Protein AF-A0A4Y2LSI5-F1 (afdb_monomer_lite)

Sequence (113 aa):
MGDIHGRVCADTSVTRSIVGELMFNLLRERGVDFQKMEVTITLTDSSRTTMYAYTALVSIDIEGRTVSIDIVGRTMSIDIEGRTVSIDILALQKVKGNRTLLGTDFWKSLVMF

Secondary structure (DSSP, 8-state):
-------EEE-TT-SSEEE-HHHHHHHHHTTPPPEEEEEEEEPTTS-EEEEEEEEEEEEEE---SEEEEEETTEEEEEE-TT-EEEEEEEEETT-S---EEE-HHHHHHHH--

Foldseek 3Di:
DDDDDDDAAEDAPDAAWEAFPVVVVVCVVVPFDWDKDWDWDQDPVRDIDIDIKTKGKDKDWDCDQWDWDDDPNDTDIDGQHGDIFIGIYIYDPPDPDRHTYHYVRRVCRRPVD

Organism: Araneus ventricosus (NCBI:txid182803)

Radius of gyration: 14.71 Å; chains: 1; bounding box: 38×35×39 Å

Structure (mmCIF, N/CA/C/O backbone):
data_AF-A0A4Y2LSI5-F1
#
_entry.id   AF-A0A4Y2LSI5-F1
#
loop_
_atom_site.group_PDB
_atom_site.id
_atom_site.type_symbol
_atom_site.label_atom_id
_atom_site.label_alt_id
_atom_site.label_comp_id
_atom_site.label_asym_id
_atom_site.label_entity_id
_atom_site.label_seq_id
_atom_site.pdbx_PDB_ins_code
_atom_site.Cartn_x
_atom_site.Cartn_y
_atom_site.Cartn_z
_atom_site.occupancy
_atom_site.B_iso_or_equiv
_atom_site.auth_seq_id
_atom_site.auth_comp_id
_atom_site.auth_asym_id
_atom_site.auth_atom_id
_atom_site.pdbx_PDB_model_num
ATOM 1 N N . MET A 1 1 ? -21.289 -4.207 11.134 1.00 54.84 1 MET A N 1
ATOM 2 C CA . MET A 1 1 ? -20.538 -3.166 10.399 1.00 54.84 1 MET A CA 1
ATOM 3 C C . MET A 1 1 ? -20.578 -3.555 8.932 1.00 54.84 1 MET A C 1
ATOM 5 O O . MET A 1 1 ? -20.439 -4.738 8.676 1.00 54.84 1 MET A O 1
ATOM 9 N N . GLY A 1 2 ? -20.886 -2.633 8.016 1.00 67.69 2 GLY A N 1
ATOM 10 C CA . GLY A 1 2 ? -20.929 -2.944 6.577 1.00 67.69 2 GLY A CA 1
ATOM 11 C C . GLY A 1 2 ? -19.533 -2.977 5.951 1.00 67.69 2 GLY A C 1
ATOM 12 O O . GLY A 1 2 ? -18.589 -2.488 6.571 1.00 67.69 2 GLY A O 1
ATOM 13 N N . ASP A 1 3 ? -19.417 -3.496 4.730 1.00 76.62 3 ASP A N 1
ATOM 14 C CA . ASP A 1 3 ? -18.158 -3.598 3.973 1.00 76.62 3 ASP A CA 1
ATOM 15 C C . ASP A 1 3 ? -17.756 -2.268 3.315 1.00 76.62 3 ASP A C 1
ATOM 17 O O . ASP A 1 3 ? -18.579 -1.349 3.177 1.00 76.62 3 ASP A O 1
ATOM 21 N N . ILE A 1 4 ? -16.454 -2.050 3.054 1.00 79.06 4 ILE A N 1
ATOM 22 C CA . ILE A 1 4 ? -15.975 -0.838 2.355 1.00 79.06 4 ILE A CA 1
ATOM 23 C C . ILE A 1 4 ? -15.869 -1.197 0.881 1.00 79.06 4 ILE A C 1
ATOM 25 O O . ILE A 1 4 ? -15.027 -2.004 0.505 1.00 79.06 4 ILE A O 1
ATOM 29 N N . HIS A 1 5 ? -16.673 -0.546 0.045 1.00 80.44 5 HIS A N 1
ATOM 30 C CA . HIS A 1 5 ? -16.588 -0.703 -1.402 1.00 80.44 5 HIS A CA 1
ATOM 31 C C . HIS A 1 5 ? -15.809 0.465 -1.997 1.00 80.44 5 HIS A C 1
ATOM 33 O O . HIS A 1 5 ? -16.042 1.629 -1.661 1.00 80.44 5 HIS A O 1
ATOM 39 N N . GLY A 1 6 ? -14.880 0.168 -2.899 1.00 77.44 6 GLY A N 1
ATOM 40 C CA . GLY A 1 6 ? -14.061 1.181 -3.548 1.00 77.44 6 GLY A CA 1
ATOM 41 C C . GLY A 1 6 ? -13.508 0.701 -4.878 1.00 77.44 6 GLY A C 1
ATOM 42 O O . GLY A 1 6 ? -13.349 -0.492 -5.112 1.00 77.44 6 GLY A O 1
ATOM 43 N N . ARG A 1 7 ? -13.198 1.654 -5.760 1.00 80.88 7 ARG A N 1
ATOM 44 C CA . ARG A 1 7 ? -12.450 1.366 -6.986 1.00 80.88 7 ARG A CA 1
ATOM 45 C C . ARG A 1 7 ? -10.959 1.435 -6.701 1.00 80.88 7 ARG A C 1
ATOM 47 O O . ARG A 1 7 ? -10.491 2.362 -6.039 1.00 80.88 7 ARG A O 1
ATOM 54 N N . VAL A 1 8 ? -10.232 0.479 -7.253 1.00 81.50 8 VAL A N 1
ATOM 55 C CA . VAL A 1 8 ? -8.782 0.350 -7.121 1.00 81.50 8 VAL A CA 1
ATOM 56 C C . VAL A 1 8 ? -8.141 0.316 -8.504 1.00 81.50 8 VAL A C 1
ATOM 58 O O . VAL A 1 8 ? -8.786 -0.062 -9.483 1.00 81.50 8 VAL A O 1
ATOM 61 N N . CYS A 1 9 ? -6.881 0.727 -8.599 1.00 84.12 9 CYS A N 1
ATOM 62 C CA . CYS A 1 9 ? -6.089 0.590 -9.815 1.00 84.12 9 CYS A CA 1
ATOM 63 C C . CYS A 1 9 ? -5.084 -0.548 -9.646 1.00 84.12 9 CYS A C 1
ATOM 65 O O . CYS A 1 9 ? -4.321 -0.565 -8.685 1.00 84.12 9 CYS A O 1
ATOM 67 N N . ALA A 1 10 ? -5.063 -1.464 -10.607 1.00 80.25 10 ALA A N 1
ATOM 68 C CA . ALA A 1 10 ? -3.979 -2.415 -10.788 1.00 80.25 10 ALA A CA 1
ATOM 69 C C . ALA A 1 10 ? -2.706 -1.666 -11.200 1.00 80.25 10 ALA A C 1
ATOM 71 O O . ALA A 1 10 ? -2.712 -1.014 -12.243 1.00 80.25 10 ALA A O 1
ATOM 72 N N . ASP A 1 11 ? -1.632 -1.752 -10.416 1.00 81.88 11 ASP A N 1
ATOM 73 C CA . ASP A 1 11 ? -0.357 -1.126 -10.766 1.00 81.88 11 ASP A CA 1
ATOM 74 C C . ASP A 1 11 ? 0.804 -2.110 -10.580 1.00 81.88 11 ASP A C 1
ATOM 76 O O . ASP A 1 11 ? 1.323 -2.320 -9.484 1.00 81.88 11 ASP A O 1
ATOM 80 N N . THR A 1 12 ? 1.226 -2.732 -11.683 1.00 79.19 12 THR A N 1
ATOM 81 C CA . THR A 1 12 ? 2.337 -3.694 -11.691 1.00 79.19 12 THR A CA 1
ATOM 82 C C . THR A 1 12 ? 3.701 -3.029 -11.518 1.00 79.19 12 THR A C 1
ATOM 84 O O . THR A 1 12 ? 4.689 -3.731 -11.311 1.00 79.19 12 THR A O 1
ATOM 87 N N . SER A 1 13 ? 3.784 -1.696 -11.611 1.00 82.00 13 SER A N 1
ATOM 88 C CA . SER A 1 13 ? 5.030 -0.957 -11.391 1.00 82.00 13 SER A CA 1
ATOM 89 C C . SER A 1 13 ? 5.324 -0.723 -9.905 1.00 82.00 13 SER A C 1
ATOM 91 O O . SER A 1 13 ? 6.447 -0.360 -9.551 1.00 82.00 13 SER A O 1
ATOM 93 N N . VAL A 1 14 ? 4.350 -0.984 -9.022 1.00 80.12 14 VAL A N 1
ATOM 94 C CA . VAL A 1 14 ? 4.483 -0.797 -7.575 1.00 80.12 14 VAL A CA 1
ATOM 95 C C . VAL A 1 14 ? 4.636 -2.145 -6.872 1.00 80.12 14 VAL A C 1
ATOM 97 O O . VAL A 1 14 ? 3.900 -3.105 -7.102 1.00 80.12 14 VAL A O 1
ATOM 100 N N . THR A 1 15 ? 5.613 -2.231 -5.971 1.00 85.69 15 THR A N 1
ATOM 101 C CA . THR A 1 15 ? 5.899 -3.467 -5.230 1.00 85.69 15 THR A CA 1
ATOM 102 C C . THR A 1 15 ? 4.900 -3.748 -4.114 1.00 85.69 15 THR A C 1
ATOM 104 O O . THR A 1 15 ? 4.649 -4.915 -3.830 1.00 85.69 15 THR A O 1
ATOM 107 N N . ARG A 1 16 ? 4.331 -2.700 -3.506 1.00 86.69 16 ARG A N 1
ATOM 108 C CA . ARG A 1 16 ? 3.337 -2.800 -2.434 1.00 86.69 16 ARG A CA 1
ATOM 109 C C . ARG A 1 16 ? 2.033 -2.103 -2.781 1.00 86.69 16 ARG A C 1
ATOM 111 O O . ARG A 1 16 ? 2.037 -1.101 -3.491 1.00 86.69 16 ARG A O 1
ATOM 118 N N . SER A 1 17 ? 0.938 -2.583 -2.223 1.00 89.38 17 SER A N 1
ATOM 119 C CA . SER A 1 17 ? -0.365 -1.947 -2.352 1.00 89.38 17 SER A CA 1
ATOM 120 C C . SER A 1 17 ? -0.422 -0.666 -1.515 1.00 89.38 17 SER A C 1
ATOM 122 O O . SER A 1 17 ? 0.005 -0.638 -0.359 1.00 89.38 17 SER A O 1
ATOM 124 N N . ILE A 1 18 ? -0.923 0.417 -2.114 1.00 88.12 18 ILE A N 1
ATOM 125 C CA . ILE A 1 18 ? -0.976 1.753 -1.512 1.00 88.12 18 ILE A CA 1
ATOM 126 C C . ILE A 1 18 ? -2.422 2.215 -1.437 1.00 88.12 18 ILE A C 1
ATOM 128 O O . ILE A 1 18 ? -3.140 2.225 -2.433 1.00 88.12 18 ILE A O 1
ATOM 132 N N . VAL A 1 19 ? -2.845 2.663 -0.267 1.00 86.88 19 VAL A N 1
ATOM 133 C CA . VAL A 1 19 ? -4.195 3.159 -0.032 1.00 86.88 19 VAL A CA 1
ATOM 134 C C . VAL A 1 19 ? -4.214 4.684 -0.034 1.00 86.88 19 VAL A C 1
ATOM 136 O O . VAL A 1 19 ? -3.394 5.337 0.613 1.00 86.88 19 VAL A O 1
ATOM 139 N N . GLY A 1 20 ? -5.167 5.246 -0.782 1.00 85.44 20 GLY A N 1
ATOM 140 C CA . GLY A 1 20 ? -5.405 6.687 -0.827 1.00 85.44 20 GLY A CA 1
ATOM 141 C C . GLY A 1 20 ? -6.058 7.215 0.454 1.00 85.44 20 GLY A C 1
ATOM 142 O O . GLY A 1 20 ? -6.656 6.465 1.225 1.00 85.44 20 GLY A O 1
ATOM 143 N N . GLU A 1 21 ? -5.996 8.532 0.661 1.00 86.31 21 GLU A N 1
ATOM 144 C CA . GLU A 1 21 ? -6.428 9.190 1.906 1.00 86.31 21 GLU A CA 1
ATOM 145 C C . GLU A 1 21 ? -7.878 8.875 2.312 1.00 86.31 21 GLU A C 1
ATOM 147 O O . GLU A 1 21 ? -8.146 8.579 3.476 1.00 86.31 21 GLU A O 1
ATOM 152 N N . LEU A 1 22 ? -8.813 8.878 1.356 1.00 85.50 22 LEU A N 1
ATOM 153 C CA . LEU A 1 22 ? -10.223 8.579 1.627 1.00 85.50 22 LEU A CA 1
ATOM 154 C C . LEU A 1 22 ? -10.412 7.166 2.193 1.00 85.50 22 LEU A C 1
ATOM 156 O O . LEU A 1 22 ? -11.093 6.981 3.196 1.00 85.50 22 LEU A O 1
ATOM 160 N N . MET A 1 23 ? -9.777 6.175 1.574 1.00 85.62 23 MET A N 1
ATOM 161 C CA . MET A 1 23 ? -9.882 4.781 1.998 1.00 85.62 23 MET A CA 1
ATOM 162 C C . MET A 1 23 ? -9.143 4.547 3.324 1.00 85.62 23 MET A C 1
ATOM 164 O O . MET A 1 23 ? -9.640 3.824 4.182 1.00 85.62 23 MET A O 1
ATOM 168 N N . PHE A 1 24 ? -8.013 5.223 3.546 1.00 87.19 24 PHE A N 1
ATOM 169 C CA . PHE A 1 24 ? -7.324 5.222 4.838 1.00 87.19 24 PHE A CA 1
ATOM 170 C C . PHE A 1 24 ? -8.221 5.745 5.969 1.00 87.19 24 PHE A C 1
ATOM 172 O O . PHE A 1 24 ? -8.305 5.121 7.026 1.00 87.19 24 PHE A O 1
ATOM 179 N N . ASN A 1 25 ? -8.929 6.856 5.749 1.00 88.50 25 ASN A N 1
ATOM 180 C CA . ASN A 1 25 ? -9.848 7.404 6.745 1.00 88.50 25 ASN A CA 1
ATOM 181 C C . ASN A 1 25 ? -11.044 6.475 6.994 1.00 88.50 25 ASN A C 1
ATOM 183 O O . ASN A 1 25 ? -11.360 6.220 8.152 1.00 88.50 25 ASN A O 1
ATOM 187 N N . LEU A 1 26 ? -11.633 5.886 5.947 1.00 87.94 26 LEU A N 1
ATOM 188 C CA . LEU A 1 26 ? -12.725 4.913 6.096 1.00 87.94 26 LEU A CA 1
ATOM 189 C C . LEU A 1 26 ? -12.306 3.671 6.897 1.00 87.94 26 LEU A C 1
ATOM 191 O O . LEU A 1 26 ? -13.059 3.202 7.749 1.00 87.94 26 LEU A O 1
ATOM 195 N N . LEU A 1 27 ? -11.104 3.141 6.656 1.00 85.88 27 LEU A N 1
ATOM 196 C CA . LEU A 1 27 ? -10.567 2.004 7.414 1.00 85.88 27 LEU A CA 1
ATOM 197 C C . LEU A 1 27 ? -10.365 2.368 8.891 1.00 85.88 27 LEU A C 1
ATOM 199 O O . LEU A 1 27 ? -10.737 1.600 9.776 1.00 85.88 27 LEU A O 1
ATOM 203 N N . ARG A 1 28 ? -9.847 3.569 9.168 1.00 87.38 28 ARG A N 1
ATOM 204 C CA . ARG A 1 28 ? -9.682 4.079 10.538 1.00 87.38 28 ARG A CA 1
ATOM 205 C C . ARG A 1 28 ? -11.010 4.288 11.257 1.00 87.38 28 ARG A C 1
ATOM 207 O O . ARG A 1 28 ? -11.124 3.923 12.421 1.00 87.38 28 ARG A O 1
ATOM 214 N N . GLU A 1 29 ? -12.018 4.836 10.581 1.00 89.69 29 GLU A N 1
ATOM 215 C CA . GLU A 1 29 ? -13.376 4.989 11.127 1.00 89.69 29 GLU A CA 1
ATOM 216 C C . GLU A 1 29 ? -14.019 3.638 11.470 1.00 89.69 29 GLU A C 1
ATOM 218 O O . GLU A 1 29 ? -14.861 3.560 12.363 1.00 89.69 29 GLU A O 1
ATOM 223 N N . ARG A 1 30 ? -13.592 2.560 10.801 1.00 84.12 30 ARG A N 1
ATOM 224 C CA . ARG A 1 30 ? -14.000 1.181 11.104 1.00 84.12 30 ARG A CA 1
ATOM 225 C C . ARG A 1 30 ? -13.131 0.474 12.138 1.00 84.12 30 ARG A C 1
ATOM 227 O O . ARG A 1 30 ? -13.357 -0.702 12.399 1.00 84.12 30 ARG A O 1
ATOM 234 N N . GLY A 1 31 ? -12.189 1.184 12.754 1.00 86.38 31 GLY A N 1
ATOM 235 C CA . GLY A 1 31 ? -11.356 0.651 13.827 1.00 86.38 31 GLY A CA 1
ATOM 236 C C . GLY A 1 31 ? -10.205 -0.229 13.348 1.00 86.38 31 GLY A C 1
ATOM 237 O O . GLY A 1 31 ? -9.707 -1.032 14.127 1.00 86.38 31 GLY A O 1
ATOM 238 N N . VAL A 1 32 ? -9.780 -0.109 12.083 1.00 84.75 32 VAL A N 1
ATOM 239 C CA . VAL A 1 32 ? -8.535 -0.745 11.636 1.00 84.75 32 VAL A CA 1
ATOM 240 C C . VAL A 1 32 ? -7.355 -0.044 12.302 1.00 84.75 32 VAL A C 1
ATOM 242 O O . VAL A 1 32 ? -7.158 1.164 12.131 1.00 84.75 32 VAL A O 1
ATOM 245 N N . ASP A 1 33 ? -6.557 -0.821 13.028 1.00 85.62 33 ASP A N 1
ATOM 246 C CA . ASP A 1 33 ? -5.352 -0.338 13.687 1.00 85.62 33 ASP A CA 1
ATOM 247 C C . ASP A 1 33 ? -4.185 -0.275 12.702 1.00 85.62 33 ASP A C 1
ATOM 249 O O . ASP A 1 33 ? -3.751 -1.276 12.132 1.00 85.62 33 ASP A O 1
ATOM 253 N N . PHE A 1 34 ? -3.654 0.932 12.522 1.00 86.88 34 PHE A N 1
ATOM 254 C CA . PHE A 1 34 ? -2.516 1.182 11.651 1.00 86.88 34 PHE A CA 1
ATOM 255 C C . PHE A 1 34 ? -1.226 1.317 12.454 1.00 86.88 34 PHE A C 1
ATOM 257 O O . PHE A 1 34 ? -1.123 2.140 13.366 1.00 86.88 34 PHE A O 1
ATOM 264 N N . GLN A 1 35 ? -0.198 0.582 12.044 1.00 88.75 35 GLN A N 1
ATOM 265 C CA . GLN A 1 35 ? 1.147 0.719 12.587 1.00 88.75 35 GLN A CA 1
ATOM 266 C C . GLN A 1 35 ? 1.937 1.748 11.786 1.00 88.75 35 GLN A C 1
ATOM 268 O O . GLN A 1 35 ? 2.002 1.691 10.559 1.00 88.75 35 GLN A O 1
ATOM 273 N N . LYS A 1 36 ? 2.565 2.701 12.475 1.00 90.69 36 LYS A N 1
ATOM 274 C CA . LYS A 1 36 ? 3.472 3.657 11.839 1.00 90.69 36 LYS A CA 1
ATOM 275 C C . LYS A 1 36 ? 4.828 2.992 11.605 1.00 90.69 36 LYS A C 1
ATOM 277 O O . LYS A 1 36 ? 5.425 2.477 12.544 1.00 90.69 36 LYS A O 1
ATOM 282 N N . MET A 1 37 ? 5.334 3.065 10.381 1.00 87.81 37 MET A N 1
ATOM 283 C CA . MET A 1 37 ? 6.621 2.492 9.989 1.00 87.81 37 MET A CA 1
ATOM 284 C C . MET A 1 37 ? 7.395 3.454 9.085 1.00 87.81 37 MET A C 1
ATOM 286 O O . MET A 1 37 ? 6.808 4.261 8.367 1.00 87.81 37 MET A O 1
ATOM 290 N N . GLU A 1 38 ? 8.722 3.380 9.115 1.00 91.00 38 GLU A N 1
ATOM 291 C CA . GLU A 1 38 ? 9.584 4.051 8.145 1.00 91.00 38 GLU A CA 1
ATOM 292 C C . GLU A 1 38 ? 9.723 3.191 6.878 1.00 91.00 38 GLU A C 1
ATOM 294 O O . GLU A 1 38 ? 10.027 2.000 6.944 1.00 91.00 38 GLU A O 1
ATOM 299 N N . VAL A 1 39 ? 9.478 3.787 5.712 1.00 87.50 39 VAL A N 1
ATOM 300 C CA . VAL A 1 39 ? 9.543 3.113 4.413 1.00 87.50 39 VAL A CA 1
ATOM 301 C C . VAL A 1 39 ? 10.466 3.891 3.488 1.00 87.50 39 VAL A C 1
ATOM 303 O O . VAL A 1 39 ? 10.327 5.101 3.315 1.00 87.50 39 VAL A O 1
ATOM 306 N N . THR A 1 40 ? 11.384 3.178 2.841 1.00 90.50 40 THR A N 1
ATOM 307 C CA . THR A 1 40 ? 12.201 3.717 1.751 1.00 90.50 40 THR A CA 1
ATOM 308 C C . THR A 1 40 ? 11.573 3.350 0.413 1.00 90.50 40 THR A C 1
ATOM 310 O O . THR A 1 40 ? 11.528 2.178 0.038 1.00 90.50 40 THR A O 1
ATOM 313 N N . ILE A 1 41 ? 11.117 4.358 -0.324 1.00 85.69 41 ILE A N 1
ATOM 314 C CA . ILE A 1 41 ? 10.597 4.220 -1.684 1.00 85.69 41 ILE A CA 1
ATOM 315 C C . ILE A 1 41 ? 11.745 4.471 -2.655 1.00 85.69 41 ILE A C 1
ATOM 317 O O . ILE A 1 41 ? 12.461 5.462 -2.525 1.00 85.69 41 ILE A O 1
ATOM 321 N N . THR A 1 42 ? 11.920 3.571 -3.620 1.00 89.00 42 THR A N 1
ATOM 322 C CA . THR A 1 42 ? 12.826 3.785 -4.755 1.00 89.00 42 THR A CA 1
ATOM 323 C C . THR A 1 42 ? 11.974 4.144 -5.962 1.00 89.00 42 THR A C 1
ATOM 325 O O . THR A 1 42 ? 11.105 3.363 -6.346 1.00 89.00 42 THR A O 1
ATOM 328 N N . LEU A 1 43 ? 12.172 5.342 -6.503 1.00 83.44 43 LEU A N 1
ATOM 329 C CA . LEU A 1 43 ? 11.444 5.840 -7.666 1.00 83.44 43 LEU A CA 1
ATOM 330 C C . LEU A 1 43 ? 12.088 5.334 -8.966 1.00 83.44 43 LEU A C 1
ATOM 332 O O . LEU A 1 43 ? 13.178 4.761 -8.966 1.00 83.44 43 LEU A O 1
ATOM 336 N N . THR A 1 44 ? 11.409 5.547 -10.094 1.00 82.12 44 THR A N 1
ATOM 337 C CA . THR A 1 44 ? 11.869 5.102 -11.423 1.00 82.12 44 THR A CA 1
ATOM 338 C C . THR A 1 44 ? 13.176 5.759 -11.867 1.00 82.12 44 THR A C 1
ATOM 340 O O . THR A 1 44 ? 13.902 5.191 -12.673 1.00 82.12 44 THR A O 1
ATOM 343 N N . ASP A 1 45 ? 13.501 6.936 -11.332 1.00 89.06 45 ASP A N 1
ATOM 344 C CA . ASP A 1 45 ? 14.783 7.625 -11.530 1.00 89.06 45 ASP A CA 1
ATOM 345 C C . ASP A 1 45 ? 15.901 7.087 -10.612 1.00 89.06 45 ASP A C 1
ATOM 347 O O . ASP A 1 45 ? 16.974 7.676 -10.519 1.00 89.06 45 ASP A O 1
ATOM 351 N N . SER A 1 46 ? 15.657 5.961 -9.929 1.00 87.06 46 SER A N 1
ATOM 352 C CA . SER A 1 46 ? 16.532 5.352 -8.919 1.00 87.06 46 SER A CA 1
ATOM 353 C C . SER A 1 46 ? 16.770 6.211 -7.674 1.00 87.06 46 SER A C 1
ATOM 355 O O . SER A 1 46 ? 17.534 5.808 -6.791 1.00 87.06 46 SER A O 1
ATOM 357 N N . SER A 1 47 ? 16.104 7.364 -7.552 1.00 89.88 47 SER A N 1
ATOM 358 C CA . SER A 1 47 ? 16.151 8.151 -6.328 1.00 89.88 47 SER A CA 1
ATOM 359 C C . SER A 1 47 ? 15.455 7.396 -5.199 1.00 89.88 47 SER A C 1
ATOM 361 O O . SER A 1 47 ? 14.483 6.658 -5.397 1.00 89.88 47 SER 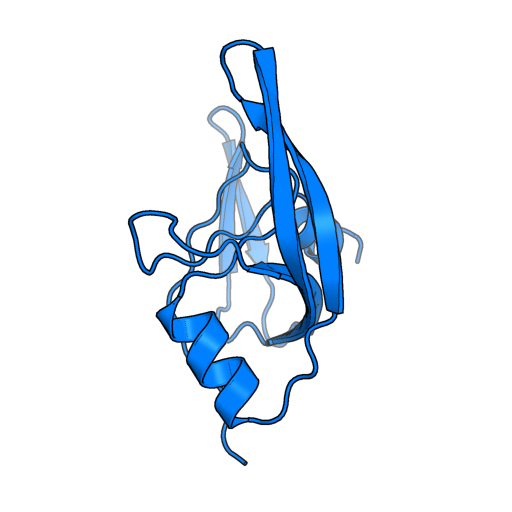A O 1
ATOM 363 N N . ARG A 1 48 ? 15.987 7.550 -3.986 1.00 89.25 48 ARG A N 1
ATOM 364 C CA . ARG A 1 48 ? 15.455 6.907 -2.786 1.00 89.25 48 ARG A CA 1
ATOM 365 C C . ARG A 1 48 ? 14.946 7.978 -1.849 1.00 89.25 48 ARG A C 1
ATOM 367 O O . ARG A 1 48 ? 15.696 8.864 -1.455 1.00 89.25 48 ARG A O 1
ATOM 374 N N . THR A 1 49 ? 13.681 7.868 -1.481 1.00 87.31 49 THR A N 1
ATOM 375 C CA . THR A 1 49 ? 13.056 8.754 -0.504 1.00 87.31 49 THR A CA 1
ATOM 376 C C . THR A 1 49 ? 12.592 7.923 0.675 1.00 87.31 49 THR A C 1
ATOM 378 O O . THR A 1 49 ? 11.829 6.972 0.507 1.00 87.31 49 THR A O 1
ATOM 381 N N . THR A 1 50 ? 13.048 8.285 1.868 1.00 88.06 50 THR A N 1
ATOM 382 C CA . THR A 1 50 ? 12.584 7.676 3.112 1.00 88.06 50 THR A CA 1
ATOM 383 C C . THR A 1 50 ? 11.494 8.547 3.720 1.00 88.06 50 THR A C 1
ATOM 385 O O . THR A 1 50 ? 11.655 9.761 3.840 1.00 88.06 50 THR A O 1
ATOM 388 N N . MET A 1 51 ? 10.364 7.940 4.073 1.00 86.69 51 MET A N 1
ATOM 389 C CA . MET A 1 51 ? 9.247 8.626 4.715 1.00 86.69 51 MET A CA 1
ATOM 390 C C . MET A 1 51 ? 8.528 7.704 5.697 1.00 86.69 51 MET A C 1
ATOM 392 O O . MET A 1 51 ? 8.662 6.485 5.635 1.00 86.69 51 MET A O 1
ATOM 396 N N . TYR A 1 52 ? 7.714 8.283 6.577 1.00 88.81 52 TYR A N 1
ATOM 397 C CA . TYR A 1 52 ? 6.815 7.499 7.415 1.00 88.81 52 TYR A CA 1
ATOM 398 C C . TYR A 1 52 ? 5.542 7.132 6.649 1.00 88.81 52 TYR A C 1
ATOM 400 O O . TYR A 1 52 ? 4.881 7.999 6.078 1.00 88.81 52 TYR A O 1
ATOM 408 N N . ALA A 1 53 ? 5.188 5.854 6.697 1.00 87.88 53 ALA A N 1
ATOM 409 C CA . ALA A 1 53 ? 3.940 5.297 6.204 1.00 87.88 53 ALA A CA 1
ATOM 410 C C . ALA A 1 53 ? 3.162 4.655 7.355 1.00 87.88 53 ALA A C 1
ATOM 412 O O . ALA A 1 53 ? 3.715 4.352 8.415 1.00 87.88 53 ALA A O 1
ATOM 413 N N . TYR A 1 54 ? 1.879 4.421 7.128 1.00 90.31 54 TYR A N 1
ATOM 414 C CA . TYR A 1 54 ? 1.054 3.590 7.993 1.00 90.31 54 TYR A CA 1
ATOM 415 C C . TYR A 1 54 ? 0.794 2.262 7.298 1.00 90.31 54 TYR A C 1
ATOM 417 O O . TYR A 1 54 ? 0.472 2.261 6.115 1.00 90.31 54 TYR A O 1
ATOM 425 N N . THR A 1 55 ? 0.929 1.154 8.016 1.00 88.94 55 THR A N 1
ATOM 426 C CA . THR A 1 55 ? 0.647 -0.185 7.501 1.00 88.94 55 THR A CA 1
ATOM 427 C C . THR A 1 55 ? -0.456 -0.845 8.306 1.00 88.94 55 THR A C 1
ATOM 429 O O . THR A 1 55 ? -0.524 -0.672 9.523 1.00 88.94 55 THR A O 1
ATOM 432 N N . ALA A 1 56 ? -1.319 -1.587 7.628 1.00 85.75 56 ALA A N 1
ATOM 433 C CA . ALA A 1 56 ? -2.316 -2.438 8.258 1.00 85.75 56 ALA A CA 1
ATOM 434 C C . ALA A 1 56 ? -2.580 -3.651 7.372 1.00 85.75 56 ALA A C 1
ATOM 436 O O . ALA A 1 56 ? -2.541 -3.542 6.144 1.00 85.75 56 ALA A O 1
ATOM 437 N N . LEU A 1 57 ? -2.897 -4.772 8.011 1.00 82.94 57 LEU A N 1
ATOM 438 C CA . LEU A 1 57 ? -3.375 -5.955 7.320 1.00 82.94 57 LEU A CA 1
ATOM 439 C C . LEU A 1 57 ? -4.877 -5.802 7.084 1.00 82.94 57 LEU A C 1
ATOM 441 O O . LEU A 1 57 ? -5.643 -5.581 8.023 1.00 82.94 57 LEU A O 1
ATOM 445 N N . VAL A 1 58 ? -5.291 -5.906 5.827 1.00 79.75 58 VAL A N 1
ATOM 446 C CA . VAL A 1 58 ? -6.698 -5.826 5.427 1.00 79.75 58 VAL A CA 1
ATOM 447 C C . VAL A 1 58 ? -7.063 -7.019 4.562 1.00 79.75 58 VAL A C 1
ATOM 449 O O . VAL A 1 58 ? -6.252 -7.499 3.769 1.00 79.75 58 VAL A O 1
ATOM 452 N N . SER A 1 59 ? -8.300 -7.481 4.704 1.00 80.69 59 SER A N 1
ATOM 453 C CA . SER A 1 59 ? -8.887 -8.467 3.802 1.00 80.69 59 SER A CA 1
ATOM 454 C C . SER A 1 59 ? -9.680 -7.744 2.725 1.00 80.69 59 SER A C 1
ATOM 456 O O . SER A 1 59 ? -10.521 -6.899 3.026 1.00 80.69 59 SER A O 1
ATOM 458 N N . ILE A 1 60 ? -9.388 -8.069 1.473 1.00 77.81 60 ILE A N 1
ATOM 459 C CA . ILE A 1 60 ? -10.091 -7.565 0.302 1.00 77.81 60 ILE A CA 1
ATOM 460 C C . ILE A 1 60 ? -10.920 -8.716 -0.233 1.00 77.81 60 ILE A C 1
ATOM 462 O O . ILE A 1 60 ? -10.360 -9.725 -0.662 1.00 77.81 60 ILE A O 1
ATOM 466 N N . ASP A 1 61 ? -12.236 -8.554 -0.200 1.00 78.25 61 ASP A N 1
ATOM 467 C CA . ASP A 1 61 ? -13.125 -9.416 -0.959 1.00 78.25 61 ASP A CA 1
ATOM 468 C C . ASP A 1 61 ? -13.305 -8.847 -2.364 1.00 78.25 61 ASP A C 1
ATOM 470 O O . ASP A 1 61 ? -13.418 -7.628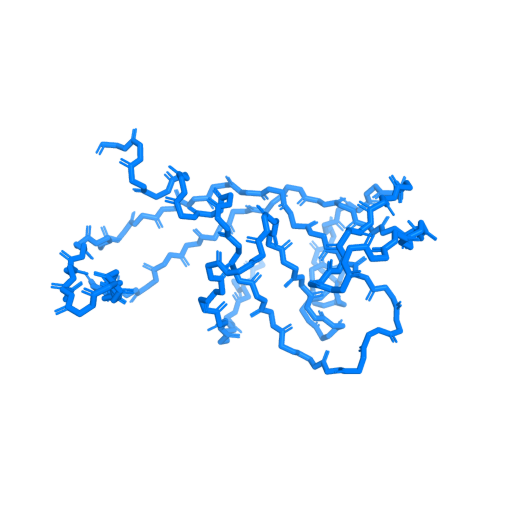 -2.544 1.00 78.25 61 ASP A O 1
ATOM 474 N N . ILE A 1 62 ? -13.260 -9.717 -3.369 1.00 74.81 62 ILE A N 1
ATOM 475 C CA . ILE A 1 62 ? -13.337 -9.294 -4.761 1.00 74.81 62 ILE A CA 1
ATOM 476 C C . ILE A 1 62 ? -14.666 -9.762 -5.349 1.00 74.81 62 ILE A C 1
ATOM 478 O O . ILE A 1 62 ? -14.811 -10.902 -5.778 1.00 74.81 62 ILE A O 1
ATOM 482 N N . GLU A 1 63 ? -15.621 -8.840 -5.458 1.00 70.06 63 GLU A N 1
ATOM 483 C CA . GLU A 1 63 ? -16.944 -9.096 -6.057 1.00 70.06 63 GLU A CA 1
ATOM 484 C C . GLU A 1 63 ? -16.922 -9.185 -7.604 1.00 70.06 63 GLU A C 1
ATOM 486 O O . GLU A 1 63 ? -17.945 -9.060 -8.278 1.00 70.06 63 GLU A O 1
ATOM 491 N N . GLY A 1 64 ? -15.749 -9.383 -8.209 1.00 63.53 64 GLY A N 1
ATOM 492 C CA . GLY A 1 64 ? -15.575 -9.515 -9.654 1.00 63.53 64 GLY A CA 1
ATOM 493 C C . GLY A 1 64 ? -15.396 -10.971 -10.068 1.00 63.53 64 GLY A C 1
ATOM 494 O O . GLY A 1 64 ? -14.634 -11.694 -9.445 1.00 63.53 64 GLY A O 1
ATOM 495 N N . ARG A 1 65 ? -16.037 -11.397 -11.164 1.00 56.03 65 ARG A N 1
ATOM 496 C CA . ARG A 1 65 ? -15.824 -12.742 -11.738 1.00 56.03 65 ARG A CA 1
ATOM 497 C C . ARG A 1 65 ? -14.476 -12.910 -12.425 1.00 56.03 65 ARG A C 1
ATOM 499 O O . ARG A 1 65 ? -13.990 -14.018 -12.563 1.00 56.03 65 ARG A O 1
ATOM 506 N N . THR A 1 66 ? -13.872 -11.844 -12.945 1.00 57.84 66 THR A N 1
ATOM 507 C CA . THR A 1 66 ? -12.664 -11.995 -13.764 1.00 57.84 66 THR A CA 1
ATOM 508 C C . THR A 1 66 ? -11.752 -10.794 -13.626 1.00 57.84 66 THR A C 1
ATOM 510 O O . THR A 1 66 ? -12.181 -9.656 -13.811 1.00 57.84 66 THR A O 1
ATOM 513 N N . VAL A 1 67 ? -10.473 -11.050 -13.362 1.00 64.88 67 VAL A N 1
ATOM 514 C CA . VAL A 1 67 ? -9.418 -10.038 -13.419 1.00 64.88 67 VAL A CA 1
ATOM 515 C C . VAL A 1 67 ? -8.593 -10.268 -14.674 1.00 64.88 67 VAL A C 1
ATOM 517 O O . VAL A 1 67 ? -8.036 -11.345 -14.873 1.00 64.88 67 VAL A O 1
ATOM 520 N N . SER A 1 68 ? -8.546 -9.257 -15.542 1.00 54.38 68 SER A N 1
ATOM 521 C CA . SER A 1 68 ? -7.746 -9.284 -16.768 1.00 54.38 68 SER A CA 1
ATOM 522 C C . SER A 1 68 ? -6.408 -8.600 -16.519 1.00 54.38 68 SER A C 1
ATOM 524 O O . SER A 1 68 ? -6.370 -7.421 -16.171 1.00 54.38 68 SER A O 1
ATOM 526 N N . ILE A 1 69 ? -5.321 -9.342 -16.695 1.00 54.62 69 ILE A N 1
ATOM 527 C CA . ILE A 1 69 ? -3.948 -8.866 -16.546 1.00 54.62 69 ILE A CA 1
ATOM 528 C C . ILE A 1 69 ? -3.330 -8.819 -17.940 1.00 54.62 69 ILE A C 1
ATOM 530 O O . ILE A 1 69 ? -3.265 -9.840 -18.621 1.00 54.62 69 ILE A O 1
ATOM 534 N N . ASP A 1 70 ? -2.876 -7.647 -18.374 1.00 41.81 70 ASP A N 1
ATOM 535 C CA . ASP A 1 70 ? -2.086 -7.522 -19.599 1.00 41.81 70 ASP A CA 1
ATOM 536 C C . ASP A 1 70 ? -0.600 -7.606 -19.244 1.00 41.81 70 ASP A C 1
ATOM 538 O O . ASP A 1 70 ? -0.048 -6.717 -18.593 1.00 41.81 70 ASP A O 1
ATOM 542 N N . ILE A 1 71 ? 0.040 -8.708 -19.632 1.00 45.12 71 ILE A N 1
ATOM 543 C CA . ILE A 1 71 ? 1.481 -8.896 -19.480 1.00 45.12 71 ILE A CA 1
ATOM 544 C C . ILE A 1 71 ? 2.080 -8.939 -20.880 1.00 45.12 71 ILE A C 1
ATOM 546 O O . ILE A 1 71 ? 1.977 -9.945 -21.581 1.00 45.12 71 ILE A O 1
ATOM 550 N N . VAL A 1 72 ? 2.743 -7.846 -21.270 1.00 50.72 72 VAL A N 1
ATOM 551 C CA . VAL A 1 72 ? 3.574 -7.774 -22.485 1.00 50.72 72 VAL A CA 1
ATOM 552 C C . VAL A 1 72 ? 2.794 -8.220 -23.739 1.00 50.72 72 VAL A C 1
ATOM 554 O O . VAL A 1 72 ? 3.256 -9.045 -24.526 1.00 50.72 72 VAL A O 1
ATOM 557 N N . GLY A 1 73 ? 1.573 -7.702 -23.917 1.00 43.81 73 GLY A N 1
ATOM 558 C CA . GLY A 1 73 ? 0.743 -7.960 -25.099 1.00 43.81 73 GLY A CA 1
ATOM 559 C C . GLY A 1 73 ? -0.005 -9.295 -25.078 1.00 43.81 73 GLY A C 1
ATOM 560 O O . GLY A 1 73 ? -0.579 -9.692 -26.094 1.00 43.81 73 GLY A O 1
ATOM 561 N N . ARG A 1 74 ? -0.013 -10.001 -23.941 1.00 37.88 74 ARG A N 1
ATOM 562 C CA . ARG A 1 74 ? -0.911 -11.129 -23.683 1.00 37.88 74 ARG A CA 1
ATOM 563 C C . ARG A 1 74 ? -1.841 -10.780 -22.535 1.00 37.88 74 ARG A C 1
ATOM 565 O O . ARG A 1 74 ? -1.417 -10.672 -21.386 1.00 37.88 74 ARG A O 1
ATOM 572 N N . THR A 1 75 ? -3.125 -10.676 -22.853 1.00 41.81 75 THR A N 1
ATOM 573 C CA . THR A 1 75 ? -4.183 -10.607 -21.851 1.00 41.81 75 THR A CA 1
ATOM 574 C C . THR A 1 75 ? -4.407 -11.997 -21.267 1.00 41.81 75 THR A C 1
ATOM 576 O O . THR A 1 75 ? -4.747 -12.936 -21.986 1.00 41.81 75 THR A O 1
ATOM 579 N N . MET A 1 76 ? -4.215 -12.127 -19.961 1.00 49.62 76 MET A N 1
ATOM 580 C CA . MET A 1 76 ? -4.541 -13.316 -19.188 1.00 49.62 76 MET A CA 1
ATOM 581 C C . MET A 1 76 ? -5.726 -12.984 -18.280 1.00 49.62 76 MET A C 1
ATOM 583 O O . MET A 1 76 ? -5.688 -12.001 -17.545 1.00 49.62 76 MET A O 1
ATOM 587 N N . SER A 1 77 ? -6.794 -13.773 -18.351 1.00 56.06 77 SER A N 1
ATOM 588 C CA . SER A 1 77 ? -7.977 -13.624 -17.501 1.00 56.06 77 SER A CA 1
ATOM 589 C C . SER A 1 77 ? -7.953 -14.668 -16.389 1.00 56.06 77 SER A C 1
ATOM 591 O O . SER A 1 77 ? -7.871 -15.860 -16.684 1.00 56.06 77 SER A O 1
ATOM 593 N N . ILE A 1 78 ? -8.047 -14.235 -15.135 1.00 64.19 78 ILE A N 1
ATOM 594 C CA . ILE A 1 78 ? -8.139 -15.122 -13.970 1.00 64.19 78 ILE A CA 1
ATOM 595 C C . ILE A 1 78 ? -9.554 -15.032 -13.411 1.00 64.19 78 ILE A C 1
ATOM 597 O O . ILE A 1 78 ? -10.030 -13.929 -13.133 1.00 64.19 78 ILE A O 1
ATOM 601 N N . ASP A 1 79 ? -10.205 -16.184 -13.253 1.00 66.81 79 ASP A N 1
ATOM 602 C CA . ASP A 1 79 ? -11.463 -16.297 -12.520 1.00 66.81 79 ASP A CA 1
ATOM 603 C C . ASP A 1 79 ? -11.182 -16.274 -11.015 1.00 66.81 79 ASP A C 1
ATOM 605 O O . ASP A 1 79 ? -10.333 -17.010 -10.502 1.00 66.81 79 ASP A O 1
ATOM 609 N N . ILE A 1 80 ? -11.851 -15.361 -10.326 1.00 70.19 80 ILE A N 1
ATOM 610 C CA . ILE A 1 80 ? -11.614 -15.058 -8.916 1.00 70.19 80 ILE A CA 1
ATOM 611 C C . ILE A 1 80 ? -12.925 -14.961 -8.127 1.00 70.19 80 ILE A C 1
ATOM 613 O O . ILE A 1 80 ? -12.922 -14.393 -7.036 1.00 70.19 80 ILE A O 1
ATOM 617 N N . GLU A 1 81 ? -14.027 -15.501 -8.667 1.00 66.50 81 GLU A N 1
ATOM 618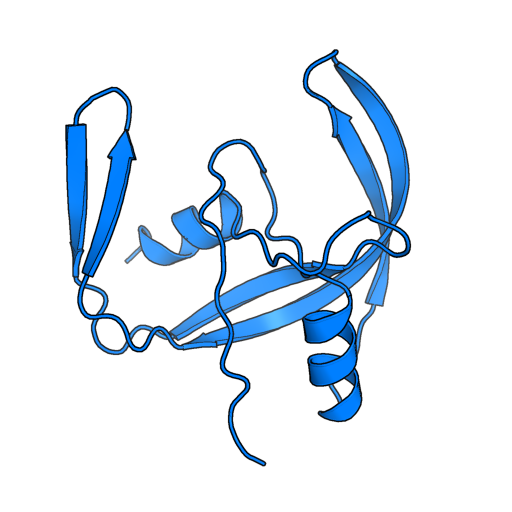 C CA . GLU A 1 81 ? -15.345 -15.476 -8.021 1.00 66.50 81 GLU A CA 1
ATOM 619 C C . GLU A 1 81 ? -15.245 -15.972 -6.562 1.00 66.50 81 GLU A C 1
ATOM 621 O O . GLU A 1 81 ? -14.841 -17.105 -6.295 1.00 66.50 81 GLU A O 1
ATOM 626 N N . GLY A 1 82 ? -15.557 -15.086 -5.605 1.00 63.91 82 GLY A N 1
ATOM 627 C CA . GLY A 1 82 ? -15.551 -15.390 -4.169 1.00 63.91 82 GLY A CA 1
ATOM 628 C C . GLY A 1 82 ? -14.169 -15.500 -3.512 1.00 63.91 82 GLY A C 1
ATOM 629 O O . GLY A 1 82 ? -14.032 -16.202 -2.509 1.00 63.91 82 GLY A O 1
ATOM 630 N N . ARG A 1 83 ? -13.126 -14.856 -4.059 1.00 72.69 83 ARG A N 1
ATOM 631 C CA . ARG A 1 83 ? -11.793 -14.837 -3.432 1.00 72.69 83 ARG A CA 1
ATOM 632 C C . ARG A 1 83 ? -11.620 -13.658 -2.474 1.00 72.69 83 ARG A C 1
ATOM 634 O O . ARG A 1 83 ? -11.579 -12.503 -2.894 1.00 72.69 83 ARG A O 1
ATOM 641 N N . THR A 1 84 ? -11.366 -13.982 -1.207 1.00 72.75 84 THR A N 1
ATOM 642 C CA . THR A 1 84 ? -10.853 -13.039 -0.209 1.00 72.75 84 THR A CA 1
ATOM 643 C C . THR A 1 84 ? -9.330 -13.129 -0.127 1.00 72.75 84 THR A C 1
ATOM 645 O O . THR A 1 84 ? -8.769 -14.212 0.037 1.00 72.75 84 THR A O 1
ATOM 648 N N . VAL A 1 85 ? -8.650 -11.986 -0.207 1.00 77.19 85 VAL A N 1
ATOM 649 C CA . VAL A 1 85 ? -7.186 -11.889 -0.159 1.00 77.19 85 VAL A CA 1
ATOM 650 C C . VAL A 1 85 ? -6.774 -10.968 0.984 1.00 77.19 85 VAL A C 1
ATOM 652 O O . VAL A 1 85 ? -7.210 -9.820 1.042 1.00 77.19 85 VAL A O 1
ATOM 655 N N . SER A 1 86 ? -5.911 -11.446 1.880 1.00 78.88 86 SER A N 1
ATOM 656 C CA . SER A 1 86 ? -5.321 -10.612 2.930 1.00 78.88 86 SER A CA 1
ATOM 657 C C . SER A 1 86 ? -3.992 -10.028 2.458 1.00 78.88 86 SER A C 1
ATOM 659 O O . SER A 1 86 ? -3.108 -10.769 2.023 1.00 78.88 86 SER A O 1
ATOM 661 N N . ILE A 1 87 ? -3.854 -8.706 2.538 1.00 81.31 87 ILE A N 1
ATOM 662 C CA . ILE A 1 87 ? -2.630 -7.988 2.169 1.00 81.31 87 ILE A CA 1
ATOM 663 C C . ILE A 1 87 ? -2.285 -6.910 3.195 1.00 81.31 87 ILE A C 1
ATOM 665 O O . ILE A 1 87 ? -3.168 -6.332 3.830 1.00 81.31 87 ILE A O 1
ATOM 669 N N . ASP A 1 88 ? -0.995 -6.601 3.301 1.00 84.69 88 ASP A N 1
ATOM 670 C CA . ASP A 1 88 ? -0.540 -5.384 3.965 1.00 84.69 88 ASP A CA 1
ATOM 671 C C . ASP A 1 88 ? -0.666 -4.197 3.010 1.00 84.69 88 ASP A C 1
ATOM 673 O O . ASP A 1 88 ? -0.092 -4.187 1.921 1.00 84.69 88 ASP A O 1
ATOM 677 N N . ILE A 1 89 ? -1.395 -3.172 3.436 1.00 86.62 89 ILE A N 1
ATOM 678 C CA . ILE A 1 89 ? -1.539 -1.922 2.689 1.00 86.62 89 ILE A CA 1
ATOM 679 C C . ILE A 1 89 ? -0.682 -0.821 3.301 1.00 86.62 89 ILE A C 1
ATOM 681 O O . ILE A 1 89 ? -0.658 -0.648 4.516 1.00 86.62 89 ILE A O 1
ATOM 685 N N . LEU A 1 90 ? -0.038 -0.013 2.459 1.00 88.88 90 LEU A N 1
ATOM 686 C CA . LEU A 1 90 ? 0.629 1.213 2.890 1.00 88.88 90 LEU A CA 1
ATOM 687 C C . LEU A 1 90 ? -0.263 2.434 2.668 1.00 88.88 90 LEU A C 1
ATOM 689 O O . LEU A 1 90 ? -0.717 2.690 1.560 1.00 88.88 90 LEU A O 1
ATOM 693 N N . ALA A 1 91 ? -0.446 3.257 3.692 1.00 86.56 91 ALA A N 1
ATOM 694 C CA . ALA A 1 91 ? -1.030 4.584 3.572 1.00 86.56 91 ALA A CA 1
ATOM 695 C C . ALA A 1 91 ? 0.065 5.644 3.734 1.00 86.56 91 ALA A C 1
ATOM 697 O O . ALA A 1 91 ? 0.691 5.781 4.791 1.00 86.56 91 ALA A O 1
ATOM 698 N N . LEU A 1 92 ? 0.297 6.396 2.660 1.00 82.12 92 LEU A N 1
ATOM 699 C CA . LEU A 1 92 ? 1.251 7.498 2.623 1.00 82.12 92 LEU A CA 1
ATOM 700 C C . LEU A 1 92 ? 0.499 8.812 2.846 1.00 82.12 92 LEU A C 1
ATOM 702 O O . LEU A 1 92 ? -0.358 9.195 2.049 1.00 82.12 92 LEU A O 1
ATOM 706 N N . GLN A 1 93 ? 0.814 9.522 3.928 1.00 65.50 93 GLN A N 1
ATOM 707 C CA . GLN A 1 93 ? 0.229 10.840 4.164 1.00 65.50 93 GLN A CA 1
ATOM 708 C C . GLN A 1 93 ? 0.796 11.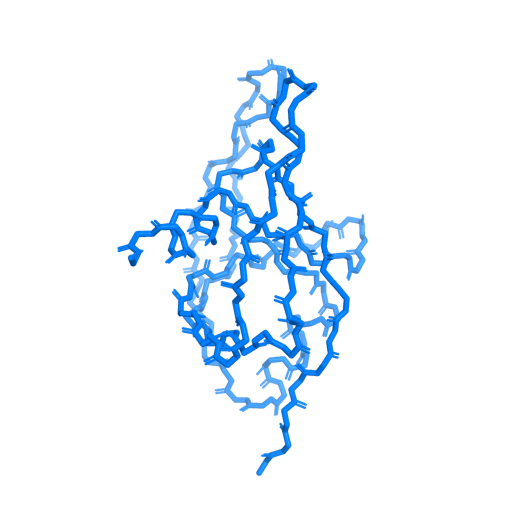857 3.161 1.00 65.50 93 GLN A C 1
ATOM 710 O O . GLN A 1 93 ? 1.993 11.856 2.885 1.00 65.50 93 GLN A O 1
ATOM 715 N N . LYS A 1 94 ? -0.059 12.760 2.659 1.00 62.66 94 LYS A N 1
ATOM 716 C CA . LYS A 1 94 ? 0.278 13.857 1.721 1.00 62.66 94 LYS A CA 1
ATOM 717 C C . LYS A 1 94 ? 0.593 13.457 0.272 1.00 62.66 94 LYS A C 1
ATOM 719 O O . LYS A 1 94 ? 1.157 14.266 -0.466 1.00 62.66 94 LYS A O 1
ATOM 724 N N . VAL A 1 95 ? 0.211 12.265 -0.181 1.00 60.44 95 VAL A N 1
ATOM 725 C CA . VAL A 1 95 ? 0.297 11.936 -1.614 1.00 60.44 95 VAL A CA 1
ATOM 726 C C . VAL A 1 95 ? -0.912 12.527 -2.339 1.00 60.44 95 VAL A C 1
ATOM 728 O O . VAL A 1 95 ? -2.052 12.354 -1.920 1.00 60.44 95 VAL A O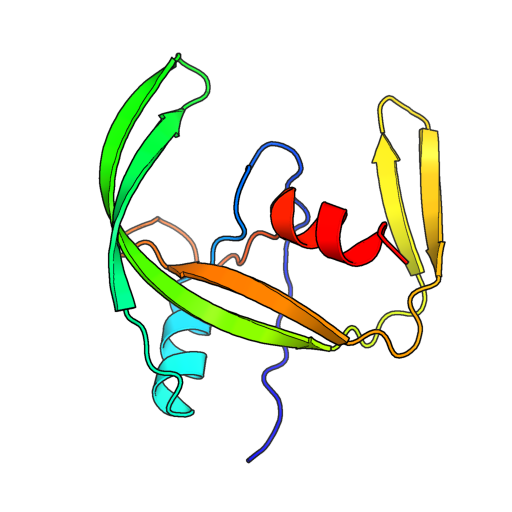 1
ATOM 731 N N . LYS A 1 96 ? -0.668 13.266 -3.426 1.00 55.84 96 LYS A N 1
ATOM 732 C CA . LYS A 1 96 ? -1.717 13.924 -4.213 1.00 55.84 96 LYS A CA 1
ATOM 733 C C . LYS A 1 96 ? -2.573 12.874 -4.933 1.00 55.84 96 LYS A C 1
ATOM 735 O O . LYS A 1 96 ? -2.213 12.417 -6.015 1.00 55.84 96 LYS A O 1
ATOM 740 N N . GLY A 1 97 ? -3.719 12.524 -4.352 1.00 64.06 97 GLY A N 1
ATOM 741 C CA . GLY A 1 97 ? -4.744 11.694 -4.988 1.00 64.06 97 GLY A CA 1
ATOM 742 C C . GLY A 1 97 ? -5.412 10.699 -4.038 1.00 64.06 97 GLY A C 1
ATOM 743 O O . GLY A 1 97 ? -4.790 10.169 -3.129 1.00 64.06 97 GLY A O 1
ATOM 744 N N . ASN A 1 98 ? -6.684 10.395 -4.305 1.00 73.56 98 ASN A N 1
ATOM 745 C CA . ASN A 1 98 ? -7.495 9.461 -3.507 1.00 73.56 98 ASN A CA 1
ATOM 746 C C . ASN A 1 98 ? -7.512 8.037 -4.081 1.00 73.56 98 ASN A C 1
ATOM 748 O O . ASN A 1 98 ? -8.377 7.237 -3.732 1.00 73.56 98 ASN A O 1
ATOM 752 N N . ARG A 1 99 ? -6.609 7.734 -5.020 1.00 80.44 99 ARG A N 1
ATOM 753 C CA . ARG A 1 99 ? -6.574 6.4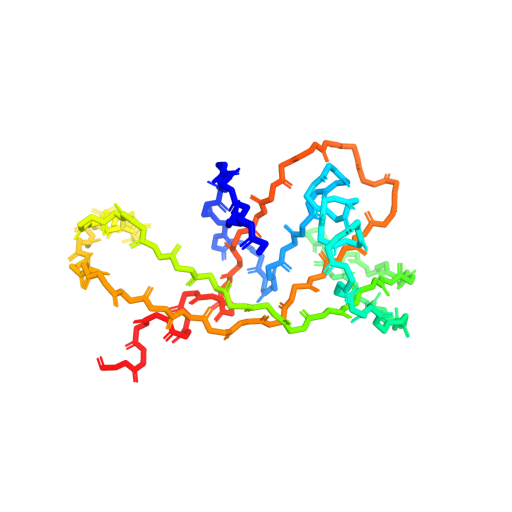30 -5.686 1.00 80.44 99 ARG A CA 1
ATOM 754 C C . ARG A 1 99 ? -5.923 5.407 -4.768 1.00 80.44 99 ARG A C 1
ATOM 756 O O . ARG A 1 99 ? -4.842 5.656 -4.246 1.00 80.44 99 ARG A O 1
ATOM 763 N N . THR A 1 100 ? -6.565 4.257 -4.640 1.00 83.50 100 THR A N 1
ATOM 764 C CA . THR A 1 100 ? -5.959 3.059 -4.063 1.00 83.50 100 THR A CA 1
ATOM 765 C C . THR A 1 100 ? -5.313 2.254 -5.188 1.00 83.50 100 THR A C 1
ATOM 767 O O . THR A 1 100 ? -5.956 1.990 -6.205 1.00 83.50 100 THR A O 1
ATOM 770 N N . LEU A 1 101 ? -4.043 1.905 -5.020 1.00 85.06 101 LEU A N 1
ATOM 771 C CA . LEU A 1 101 ? -3.231 1.136 -5.955 1.00 85.06 101 LEU A CA 1
ATOM 772 C C . LEU A 1 101 ? -3.000 -0.267 -5.388 1.00 85.06 101 LEU A C 1
ATOM 774 O O . LEU A 1 101 ? -2.589 -0.404 -4.238 1.00 85.06 101 LEU A O 1
ATOM 778 N N . LEU A 1 102 ? -3.227 -1.295 -6.198 1.00 85.00 102 LEU A N 1
ATOM 779 C CA . LEU A 1 102 ? -2.875 -2.674 -5.878 1.00 85.00 102 LEU A CA 1
ATOM 780 C C . LEU A 1 102 ? -1.556 -3.026 -6.560 1.00 85.00 102 LEU A C 1
ATOM 782 O O . LEU A 1 102 ? -1.473 -3.057 -7.792 1.00 85.00 102 LEU A O 1
ATOM 786 N N . GLY A 1 103 ? -0.540 -3.254 -5.733 1.00 84.56 103 GLY A N 1
ATOM 787 C CA . GLY A 1 103 ? 0.813 -3.580 -6.158 1.00 84.56 103 GLY A CA 1
ATOM 788 C C . GLY A 1 103 ? 1.008 -5.071 -6.423 1.00 84.56 103 GLY A C 1
ATOM 789 O O . GLY A 1 103 ? 0.094 -5.890 -6.323 1.00 84.56 103 GLY A O 1
ATOM 790 N N . THR A 1 104 ? 2.241 -5.445 -6.764 1.00 87.19 104 THR A N 1
ATOM 791 C CA . THR A 1 104 ? 2.617 -6.851 -7.025 1.00 87.19 104 THR A CA 1
ATOM 792 C C . THR A 1 104 ? 2.457 -7.787 -5.824 1.00 87.19 104 THR A C 1
ATOM 794 O O . THR A 1 104 ? 2.370 -8.996 -6.022 1.00 87.19 104 THR A O 1
ATOM 797 N N . ASP A 1 105 ? 2.386 -7.266 -4.600 1.00 85.06 105 ASP A N 1
ATOM 798 C CA . ASP A 1 105 ? 2.061 -8.025 -3.388 1.00 85.06 105 ASP A CA 1
ATOM 799 C C . ASP A 1 105 ? 0.647 -8.620 -3.428 1.00 85.06 105 ASP A C 1
ATOM 801 O O . ASP A 1 105 ? 0.474 -9.812 -3.174 1.00 85.06 105 ASP A O 1
ATOM 805 N N . PHE A 1 106 ? -0.339 -7.827 -3.846 1.00 83.69 106 PHE A N 1
ATOM 806 C CA . PHE A 1 106 ? -1.699 -8.297 -4.071 1.00 83.69 106 PHE A CA 1
ATOM 807 C C . PHE A 1 106 ? -1.747 -9.339 -5.187 1.00 83.69 106 PHE A C 1
ATOM 809 O O . PHE A 1 106 ? -2.322 -10.411 -5.007 1.00 83.69 106 PHE A O 1
ATOM 816 N N . TRP A 1 107 ? -1.080 -9.065 -6.313 1.00 77.44 107 TRP A N 1
ATOM 817 C CA . TRP A 1 107 ? -1.041 -9.990 -7.448 1.00 77.44 107 TRP A CA 1
ATOM 818 C C . TRP A 1 107 ? -0.475 -11.348 -7.059 1.00 77.44 107 TRP A C 1
ATOM 820 O O . TRP A 1 107 ? -1.101 -12.364 -7.339 1.00 77.44 107 TRP A O 1
ATOM 830 N N . LYS A 1 108 ? 0.669 -11.374 -6.366 1.00 81.38 108 LYS A N 1
ATOM 831 C CA . LYS A 1 108 ? 1.276 -12.617 -5.872 1.00 81.38 108 LYS A CA 1
ATOM 832 C C . LYS A 1 108 ? 0.329 -13.391 -4.965 1.00 81.38 108 LYS A C 1
ATOM 834 O O . LYS A 1 108 ? 0.240 -14.603 -5.105 1.00 81.38 108 LYS A O 1
ATOM 839 N N . SER A 1 109 ? -0.383 -12.697 -4.081 1.00 77.44 109 SER A N 1
ATOM 840 C CA . SER A 1 109 ? -1.354 -13.333 -3.191 1.00 77.44 109 SER A CA 1
ATOM 841 C C . SER A 1 109 ? -2.524 -13.946 -3.976 1.00 77.44 109 SER A C 1
ATOM 843 O O . SER A 1 109 ? -3.000 -15.020 -3.634 1.00 77.44 109 SER A O 1
ATOM 845 N N . LEU A 1 110 ? -2.928 -13.337 -5.096 1.00 74.50 110 LEU A N 1
ATOM 846 C CA . LEU A 1 110 ? -4.021 -13.829 -5.940 1.00 74.50 110 LEU A CA 1
ATOM 847 C C . LEU A 1 110 ? -3.656 -15.051 -6.808 1.00 74.50 110 LEU A C 1
ATOM 849 O O . LEU A 1 110 ? -4.510 -15.915 -7.013 1.00 74.50 110 LEU A O 1
ATOM 853 N N . VAL A 1 111 ? -2.426 -15.128 -7.336 1.00 68.50 111 VAL A N 1
ATOM 854 C CA . VAL A 1 111 ? -1.973 -16.227 -8.227 1.00 68.50 111 VAL A CA 1
ATOM 855 C C . VAL A 1 111 ? -1.329 -17.419 -7.512 1.00 68.50 111 VAL A C 1
ATOM 857 O O . VAL A 1 111 ? -1.022 -18.408 -8.168 1.00 68.50 111 VAL A O 1
ATOM 860 N N . MET A 1 112 ? -1.112 -17.365 -6.197 1.00 60.34 112 MET A N 1
ATOM 861 C CA . MET A 1 112 ? -0.453 -18.450 -5.449 1.00 60.34 112 MET A CA 1
ATOM 862 C C . MET A 1 112 ? -1.418 -19.564 -4.976 1.00 60.34 112 MET A C 1
ATOM 864 O O . MET A 1 112 ? -1.065 -20.338 -4.089 1.00 60.34 112 MET A O 1
ATOM 868 N N . PHE A 1 113 ? -2.610 -19.663 -5.576 1.00 49.00 113 PHE A N 1
ATOM 869 C CA . PHE A 1 113 ? -3.601 -20.720 -5.326 1.00 49.00 113 PHE A CA 1
ATOM 870 C C . PHE A 1 113 ? -3.690 -21.701 -6.492 1.00 49.00 113 PHE A C 1
ATOM 872 O O . PHE A 1 113 ? -3.777 -21.217 -7.645 1.00 49.00 113 PHE A O 1
#

pLDDT: mean 77.05, std 13.17, range [37.88, 91.0]